Protein AF-K1UPZ5-F1 (afdb_monomer_lite)

pLDDT: mean 95.32, std 3.85, range [66.81, 98.69]

Secondary structure (DSSP, 8-state):
----TTTHHHHHHHHHHHHHHHHHHHSHHHHSS-HHHHHHHHHHH-HHHHHH-S----HHHHHHHHHHHIIIIIS--SSHHHHHHHH-GGGGGGS-HHHHTSGGGSS--------TTS-HHHHHHHHHHHHHHHHHH-SS--SS--S-----

InterPro domains:
  IPR006935 Helicase/UvrB, N-terminal [PF04851] (60-151)

Radius of gyration: 16.12 Å; chains: 1; bounding box: 36×36×39 Å

Structure (mmCIF, N/CA/C/O backbone):
data_AF-K1UPZ5-F1
#
_entry.id   AF-K1UPZ5-F1
#
loop_
_atom_site.group_PDB
_atom_site.id
_atom_site.type_symbol
_atom_site.label_atom_id
_atom_site.label_alt_id
_atom_site.label_comp_id
_atom_site.label_asym_id
_atom_site.label_entity_id
_atom_site.label_seq_id
_atom_site.pdbx_PDB_ins_code
_atom_site.Cartn_x
_atom_site.Cartn_y
_atom_site.Cartn_z
_atom_site.occupancy
_atom_site.B_iso_or_equiv
_atom_site.auth_seq_id
_atom_site.auth_comp_id
_atom_site.auth_asym_id
_atom_site.auth_atom_id
_atom_site.pdbx_PDB_model_num
ATOM 1 N N . MET A 1 1 ? 8.241 11.622 -22.076 1.00 66.81 1 MET A N 1
ATOM 2 C CA . MET A 1 1 ? 9.547 10.973 -21.817 1.00 66.81 1 MET A CA 1
ATOM 3 C C . MET A 1 1 ? 9.354 9.483 -22.048 1.00 66.81 1 MET A C 1
ATOM 5 O O . MET A 1 1 ? 8.335 8.978 -21.601 1.00 66.81 1 MET A O 1
ATOM 9 N N . ALA A 1 2 ? 10.236 8.800 -22.781 1.00 86.62 2 ALA A N 1
ATOM 10 C CA . ALA A 1 2 ? 10.097 7.353 -22.974 1.00 86.62 2 ALA A CA 1
ATOM 11 C C . ALA A 1 2 ? 10.336 6.611 -21.647 1.00 86.62 2 ALA A C 1
ATOM 13 O O . ALA A 1 2 ? 11.233 6.987 -20.884 1.00 86.62 2 ALA A O 1
ATOM 14 N N . ILE A 1 3 ? 9.530 5.585 -21.370 1.00 90.62 3 ILE A N 1
ATOM 15 C CA . ILE A 1 3 ? 9.693 4.734 -20.187 1.00 90.62 3 ILE A CA 1
ATOM 16 C C . ILE A 1 3 ? 10.847 3.758 -20.436 1.00 90.62 3 ILE A C 1
ATOM 18 O O . ILE A 1 3 ? 10.975 3.179 -21.514 1.00 90.62 3 ILE A O 1
ATOM 22 N N . ASN A 1 4 ? 11.715 3.610 -19.444 1.00 89.75 4 ASN A N 1
ATOM 23 C CA . ASN A 1 4 ? 12.879 2.736 -19.443 1.00 89.75 4 ASN A CA 1
ATOM 24 C C . ASN A 1 4 ? 13.158 2.236 -18.013 1.00 89.75 4 ASN A C 1
ATOM 26 O O . ASN A 1 4 ? 12.481 2.624 -17.061 1.00 89.75 4 ASN A O 1
ATOM 30 N N . SER A 1 5 ? 14.193 1.419 -17.838 1.00 85.94 5 SER A N 1
ATOM 31 C CA . SER A 1 5 ? 14.527 0.817 -16.541 1.00 85.94 5 SER A CA 1
ATOM 32 C C . SER A 1 5 ? 14.807 1.819 -15.409 1.00 85.94 5 SER A C 1
ATOM 34 O O . SER A 1 5 ? 14.637 1.476 -14.242 1.00 85.94 5 SER A O 1
ATOM 36 N N . SER A 1 6 ? 15.197 3.061 -15.715 1.00 88.31 6 SER A N 1
ATOM 37 C CA . SER A 1 6 ? 15.500 4.085 -14.700 1.00 88.31 6 SER A CA 1
ATOM 38 C C . SER A 1 6 ? 14.267 4.806 -14.149 1.00 88.31 6 SER A C 1
ATOM 40 O O . SER A 1 6 ? 14.313 5.321 -13.033 1.00 88.31 6 SER A O 1
ATOM 42 N N . ASN A 1 7 ? 13.167 4.854 -14.910 1.00 92.88 7 ASN A N 1
ATOM 43 C CA . ASN A 1 7 ? 11.944 5.569 -14.530 1.00 92.88 7 ASN A CA 1
ATOM 44 C C . ASN A 1 7 ? 10.692 4.679 -14.471 1.00 92.88 7 ASN A C 1
ATOM 46 O O . ASN A 1 7 ? 9.664 5.141 -13.983 1.00 92.88 7 ASN A O 1
ATOM 50 N N . ILE A 1 8 ? 10.774 3.408 -14.876 1.00 95.12 8 ILE A N 1
ATOM 51 C CA . ILE A 1 8 ? 9.652 2.460 -14.821 1.00 95.12 8 ILE A CA 1
ATOM 52 C C . ILE A 1 8 ? 9.060 2.319 -13.413 1.00 95.12 8 ILE A C 1
ATOM 54 O O . ILE A 1 8 ? 7.848 2.231 -13.273 1.00 95.12 8 ILE A O 1
ATOM 58 N N . SER A 1 9 ? 9.871 2.382 -12.351 1.00 93.94 9 SER A N 1
ATOM 59 C CA . SER A 1 9 ? 9.351 2.331 -10.976 1.00 93.94 9 SER A CA 1
ATOM 60 C C . SER A 1 9 ? 8.501 3.552 -10.607 1.00 93.94 9 SER A C 1
ATOM 62 O O . SER A 1 9 ? 7.623 3.449 -9.756 1.00 93.94 9 SER A O 1
ATOM 64 N N . LEU A 1 10 ? 8.759 4.713 -11.223 1.00 94.56 10 LEU A N 1
ATOM 65 C CA . LEU A 1 10 ? 7.922 5.902 -11.037 1.00 94.56 10 LEU A CA 1
ATOM 66 C C . LEU A 1 10 ? 6.600 5.752 -11.790 1.00 94.56 10 LEU A C 1
ATOM 68 O O . LEU A 1 10 ? 5.560 6.108 -11.246 1.00 94.56 10 LEU A O 1
ATOM 72 N N . GLU A 1 11 ? 6.637 5.178 -12.995 1.00 96.25 11 GLU A N 1
ATOM 73 C CA . GLU A 1 11 ? 5.418 4.852 -13.739 1.00 96.25 11 GLU A CA 1
ATOM 74 C C . GLU A 1 11 ? 4.563 3.833 -12.976 1.00 96.25 11 GLU A C 1
ATOM 76 O O . GLU A 1 11 ? 3.373 4.067 -12.792 1.00 96.25 11 GLU A O 1
ATOM 81 N N . LEU A 1 12 ? 5.172 2.770 -12.436 1.00 96.88 12 LEU A N 1
ATOM 82 C CA . LEU A 1 12 ? 4.501 1.812 -11.553 1.00 96.88 12 LEU A CA 1
ATOM 83 C C . LEU A 1 12 ? 3.791 2.527 -10.396 1.00 96.88 12 LEU A C 1
ATOM 85 O O . LEU A 1 12 ? 2.624 2.260 -10.133 1.00 96.88 12 LEU A O 1
ATOM 89 N N . ALA A 1 13 ? 4.473 3.451 -9.713 1.00 97.06 13 ALA A N 1
ATOM 90 C CA . ALA A 1 13 ? 3.900 4.174 -8.578 1.00 97.06 13 ALA A CA 1
ATOM 91 C C . ALA A 1 13 ? 2.716 5.077 -8.974 1.00 97.06 13 ALA A C 1
ATOM 93 O O . ALA A 1 13 ? 1.741 5.181 -8.221 1.00 97.06 13 ALA A O 1
ATOM 94 N N . HIS A 1 14 ? 2.784 5.720 -10.145 1.00 96.81 14 HIS A N 1
ATOM 95 C CA . HIS A 1 14 ? 1.670 6.500 -10.685 1.00 96.81 14 HIS A CA 1
ATOM 96 C C . HIS A 1 14 ? 0.481 5.598 -11.040 1.00 96.81 14 HIS A C 1
ATOM 98 O O . HIS A 1 14 ? -0.617 5.823 -10.538 1.00 96.81 14 HIS A O 1
ATOM 104 N N . ARG A 1 15 ? 0.707 4.527 -11.810 1.00 98.12 15 ARG A N 1
ATOM 105 C CA . ARG A 1 15 ? -0.346 3.583 -12.218 1.00 98.12 15 ARG A CA 1
ATOM 106 C C . ARG A 1 15 ? -1.000 2.888 -11.036 1.00 98.12 15 ARG A C 1
ATOM 108 O O . ARG A 1 15 ? -2.220 2.775 -10.994 1.00 98.12 15 ARG A O 1
ATOM 115 N N . LEU A 1 16 ? -0.207 2.506 -10.039 1.00 98.56 16 LEU A N 1
ATOM 116 C CA . LEU A 1 16 ? -0.716 1.953 -8.791 1.00 98.56 16 LEU A CA 1
ATOM 117 C C . LEU A 1 16 ? -1.673 2.931 -8.106 1.00 98.56 16 LEU A C 1
ATOM 119 O O . LEU A 1 16 ? -2.745 2.534 -7.671 1.00 98.56 16 LEU A O 1
ATOM 123 N N . THR A 1 17 ? -1.305 4.210 -8.031 1.00 98.31 17 THR A N 1
ATOM 124 C CA . THR A 1 17 ? -2.149 5.241 -7.413 1.00 98.31 17 THR A CA 1
ATOM 125 C C . THR A 1 17 ? -3.493 5.373 -8.131 1.00 98.31 17 THR A C 1
ATOM 127 O O . THR A 1 17 ? -4.529 5.447 -7.469 1.00 98.31 17 THR A O 1
ATOM 130 N N . ASP A 1 18 ? -3.495 5.342 -9.465 1.00 98.50 18 ASP A N 1
ATOM 131 C CA . ASP A 1 18 ? -4.725 5.392 -10.261 1.00 98.50 18 ASP A CA 1
ATOM 132 C C . ASP A 1 18 ? -5.616 4.165 -10.008 1.00 98.50 18 ASP A C 1
ATOM 134 O O . ASP A 1 18 ? -6.806 4.313 -9.717 1.00 98.50 18 ASP A O 1
ATOM 138 N N . VAL A 1 19 ? -5.033 2.960 -10.049 1.00 98.56 19 VAL A N 1
ATOM 139 C CA . VAL A 1 19 ? -5.731 1.688 -9.786 1.00 98.56 19 VAL A CA 1
ATOM 140 C C . VAL A 1 19 ? -6.340 1.674 -8.384 1.00 98.56 19 VAL A C 1
ATOM 142 O O . VAL A 1 19 ? -7.518 1.360 -8.213 1.00 98.56 19 VAL A O 1
ATOM 145 N N . VAL A 1 20 ? -5.565 2.073 -7.378 1.00 98.69 20 VAL A N 1
ATOM 146 C CA . VAL A 1 20 ? -5.997 2.101 -5.976 1.00 98.69 20 VAL A CA 1
ATOM 147 C C . VAL A 1 20 ? -7.121 3.108 -5.766 1.00 98.69 20 VAL A C 1
ATOM 149 O O . VAL A 1 20 ? -8.089 2.813 -5.070 1.00 98.69 20 VAL A O 1
ATOM 152 N N . ASN A 1 21 ? -7.038 4.287 -6.384 1.00 98.62 21 ASN A N 1
ATOM 153 C CA . ASN A 1 21 ? -8.098 5.286 -6.284 1.00 98.62 21 ASN A CA 1
ATOM 154 C C . ASN A 1 21 ? -9.392 4.828 -6.964 1.00 98.62 21 ASN A C 1
ATOM 156 O O . ASN A 1 21 ? -10.474 5.081 -6.430 1.00 98.62 21 ASN A O 1
ATOM 160 N N . ALA A 1 22 ? -9.296 4.126 -8.096 1.00 98.62 22 ALA A N 1
ATOM 161 C CA . ALA A 1 22 ? -10.453 3.516 -8.740 1.00 98.62 22 ALA A CA 1
ATOM 162 C C . ALA A 1 22 ? -11.097 2.445 -7.842 1.00 98.62 22 ALA A C 1
ATOM 164 O O . ALA A 1 22 ? -12.302 2.516 -7.601 1.00 98.62 22 ALA A O 1
ATOM 165 N N . ALA A 1 23 ? -10.297 1.531 -7.280 1.00 98.50 23 ALA A N 1
ATOM 166 C CA . ALA A 1 23 ? -10.768 0.468 -6.389 1.00 98.50 23 ALA A CA 1
ATOM 167 C C . ALA A 1 23 ? -11.342 1.001 -5.062 1.00 98.50 23 ALA A C 1
ATOM 169 O O . ALA A 1 23 ? -12.301 0.450 -4.524 1.00 98.50 23 ALA A O 1
ATOM 170 N N . TRP A 1 24 ? -10.782 2.091 -4.529 1.00 98.00 24 TRP A N 1
ATOM 171 C CA . TRP A 1 24 ? -11.337 2.784 -3.365 1.00 98.00 24 TRP A CA 1
ATOM 172 C C . TRP A 1 24 ? -12.695 3.409 -3.688 1.00 98.00 24 TRP A C 1
ATOM 174 O O . TRP A 1 24 ? -13.649 3.250 -2.933 1.00 98.00 24 TRP A O 1
ATOM 184 N N . LYS A 1 25 ? -12.795 4.114 -4.822 1.00 97.75 25 LYS A N 1
ATOM 185 C CA . LYS A 1 25 ? -14.021 4.810 -5.233 1.00 97.75 25 LYS A CA 1
ATOM 186 C C . LYS A 1 25 ? -15.162 3.845 -5.564 1.00 97.75 25 LYS A C 1
ATOM 188 O O . LYS A 1 25 ? -16.313 4.181 -5.309 1.00 97.75 25 LYS A O 1
ATOM 193 N N . SER A 1 26 ? -14.860 2.685 -6.147 1.00 97.94 26 SER A N 1
ATOM 194 C CA . SER A 1 26 ? -15.862 1.659 -6.460 1.00 97.94 26 SER A CA 1
ATOM 195 C C . SER A 1 26 ? -16.310 0.854 -5.238 1.00 97.94 26 SER A C 1
ATOM 197 O O . SER A 1 26 ? -17.351 0.211 -5.303 1.00 97.94 26 SER A O 1
ATOM 199 N N . GLY A 1 27 ? -15.541 0.878 -4.143 1.00 97.50 27 GLY A N 1
ATOM 200 C CA . GLY A 1 27 ? -15.747 0.019 -2.973 1.00 97.50 27 GLY A CA 1
ATOM 201 C C . GLY A 1 27 ? -15.084 -1.359 -3.088 1.00 97.50 27 GLY A C 1
ATOM 202 O O . GLY A 1 27 ? -14.933 -2.035 -2.074 1.00 97.50 27 GLY A O 1
ATOM 203 N N . GLU A 1 28 ? -14.593 -1.736 -4.273 1.00 97.88 28 GLU A N 1
ATOM 204 C CA . GLU A 1 28 ? -13.941 -3.027 -4.542 1.00 97.88 28 GLU A CA 1
ATOM 205 C C . GLU A 1 28 ? -12.777 -3.303 -3.580 1.00 97.88 28 GLU A C 1
ATOM 207 O O . GLU A 1 28 ? -12.585 -4.431 -3.127 1.00 97.88 28 GLU A O 1
ATOM 212 N N . MET A 1 29 ? -12.002 -2.270 -3.232 1.00 97.56 29 MET A N 1
ATOM 213 C CA . MET A 1 29 ? -10.897 -2.421 -2.286 1.00 97.56 29 MET A CA 1
ATOM 214 C C . MET A 1 29 ? -11.381 -2.917 -0.918 1.00 97.56 29 MET A C 1
ATOM 216 O O . MET A 1 29 ? -10.717 -3.753 -0.318 1.00 97.56 29 MET A O 1
ATOM 220 N N . LEU A 1 30 ? -12.523 -2.427 -0.426 1.00 97.88 30 LEU A N 1
ATOM 221 C CA . LEU A 1 30 ? -13.060 -2.814 0.883 1.00 97.88 30 LEU A CA 1
ATOM 222 C C . LEU A 1 30 ? -13.633 -4.237 0.881 1.00 97.88 30 LEU A C 1
ATOM 224 O O . LEU A 1 30 ? -13.629 -4.886 1.921 1.00 97.88 30 LEU A O 1
ATOM 228 N N . GLU A 1 31 ? -14.088 -4.726 -0.272 1.00 97.75 31 GLU A N 1
ATOM 229 C CA . GLU A 1 31 ? -14.595 -6.095 -0.442 1.00 97.75 31 GLU A CA 1
ATOM 230 C C . GLU A 1 31 ? -13.473 -7.141 -0.510 1.00 97.75 31 GLU A C 1
ATOM 232 O O . GLU A 1 31 ? -13.693 -8.309 -0.195 1.00 97.75 31 GLU A O 1
ATOM 237 N N . LYS A 1 32 ? -12.269 -6.730 -0.931 1.00 97.38 32 LYS A N 1
ATOM 238 C CA . LYS A 1 32 ? -11.114 -7.619 -1.146 1.00 97.38 32 LYS A CA 1
ATOM 239 C C . LYS A 1 32 ? -10.120 -7.670 0.013 1.00 97.38 32 LYS A C 1
ATOM 241 O O . LYS A 1 32 ? -9.127 -8.387 -0.075 1.00 97.38 32 LYS A O 1
ATOM 246 N N . VAL A 1 33 ? -10.357 -6.913 1.078 1.00 97.62 33 VAL A N 1
ATOM 247 C CA . VAL A 1 33 ? -9.524 -6.922 2.287 1.00 97.62 33 VAL A CA 1
ATOM 248 C C . VAL A 1 33 ? -10.235 -7.649 3.426 1.00 97.62 33 VAL A C 1
ATOM 250 O O . VAL A 1 33 ? -11.444 -7.871 3.402 1.00 97.62 33 VAL A O 1
ATOM 253 N N . THR A 1 34 ? -9.485 -8.016 4.456 1.00 97.06 34 THR A N 1
ATOM 254 C CA . THR A 1 34 ? -10.023 -8.582 5.693 1.00 97.06 34 THR A CA 1
ATOM 255 C C . THR A 1 34 ? -11.017 -7.623 6.370 1.00 97.06 34 THR A C 1
ATOM 257 O O . THR A 1 34 ? -10.902 -6.396 6.241 1.00 97.06 34 THR A O 1
ATOM 260 N N . PRO A 1 35 ? -11.952 -8.142 7.190 1.00 96.81 35 PRO A N 1
ATOM 261 C CA . PRO A 1 35 ? -12.863 -7.302 7.971 1.00 96.81 35 PRO A CA 1
ATOM 262 C C . PRO A 1 35 ? -12.142 -6.294 8.883 1.00 96.81 35 PRO A C 1
ATOM 264 O O . PRO A 1 35 ? -12.614 -5.166 9.070 1.00 96.81 35 PRO A O 1
ATOM 267 N N . THR A 1 36 ? -10.977 -6.673 9.423 1.00 97.62 36 THR A N 1
ATOM 268 C CA . THR A 1 36 ? -10.135 -5.802 10.254 1.00 97.62 36 THR A CA 1
ATOM 269 C C . THR A 1 36 ? -9.563 -4.649 9.433 1.00 97.62 36 THR A C 1
ATOM 271 O O . THR A 1 36 ? -9.693 -3.489 9.837 1.00 97.62 36 THR A O 1
ATOM 274 N N . THR A 1 37 ? -8.996 -4.924 8.254 1.00 98.31 37 THR A N 1
ATOM 275 C CA . THR A 1 37 ? -8.521 -3.870 7.348 1.00 98.31 37 THR A CA 1
ATOM 276 C C . THR A 1 37 ? -9.660 -2.968 6.877 1.00 98.31 37 THR A C 1
ATOM 278 O O . THR A 1 37 ? -9.514 -1.748 6.941 1.00 98.31 37 THR A O 1
ATOM 281 N N . ALA A 1 38 ? -10.808 -3.518 6.468 1.00 98.31 38 ALA A N 1
ATOM 282 C CA . ALA A 1 38 ? -11.958 -2.720 6.034 1.00 98.31 38 ALA A CA 1
ATOM 283 C C . ALA A 1 38 ? -12.432 -1.755 7.136 1.00 98.31 38 ALA A C 1
ATOM 285 O O . ALA A 1 38 ? -12.667 -0.571 6.882 1.00 98.31 38 ALA A O 1
ATOM 286 N N . SER A 1 39 ? -12.503 -2.234 8.381 1.00 97.56 39 SER A N 1
ATOM 287 C CA . SER A 1 39 ? -12.872 -1.416 9.542 1.00 97.56 39 SER A CA 1
ATOM 288 C C . SER A 1 39 ? -11.858 -0.299 9.808 1.00 97.56 39 SER A C 1
ATOM 290 O O . SER A 1 39 ? -12.250 0.846 10.038 1.00 97.56 39 SER A O 1
ATOM 292 N N . LEU A 1 40 ? -10.556 -0.596 9.725 1.00 98.00 40 LEU A N 1
ATOM 293 C CA . LEU A 1 40 ? -9.494 0.401 9.890 1.00 98.00 40 LEU A CA 1
ATOM 294 C C . LEU A 1 40 ? -9.514 1.462 8.791 1.00 98.00 40 LEU A C 1
ATOM 296 O O . LEU A 1 40 ? -9.409 2.649 9.090 1.00 98.00 40 LEU A O 1
ATOM 300 N N . LEU A 1 41 ? -9.674 1.056 7.532 1.00 98.38 41 LEU A N 1
ATOM 301 C CA . LEU A 1 41 ? -9.739 1.980 6.403 1.00 98.38 41 LEU A CA 1
ATOM 302 C C . LEU A 1 41 ? -10.966 2.891 6.489 1.00 98.38 41 LEU A C 1
ATOM 304 O O . LEU A 1 41 ? -10.841 4.095 6.268 1.00 98.38 41 LEU A O 1
ATOM 308 N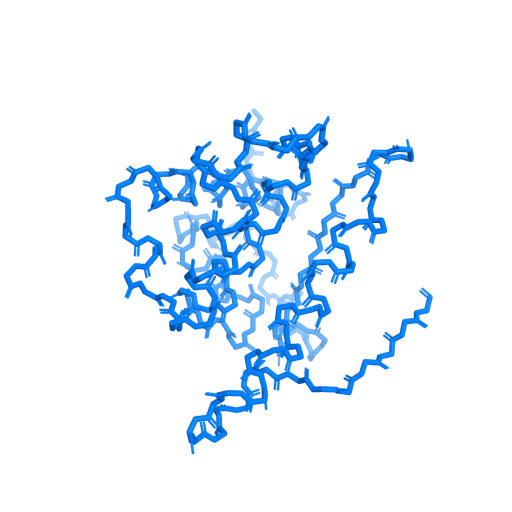 N . ASN A 1 42 ? -12.123 2.351 6.878 1.00 97.31 42 ASN A N 1
ATOM 309 C CA . ASN A 1 42 ? -13.315 3.156 7.138 1.00 97.31 42 ASN A CA 1
ATOM 310 C C . ASN A 1 42 ? -13.096 4.128 8.300 1.00 97.31 42 ASN A C 1
ATOM 312 O O . ASN A 1 42 ? -13.424 5.306 8.177 1.00 97.31 42 ASN A O 1
ATOM 316 N N . TYR A 1 43 ? -12.476 3.680 9.394 1.00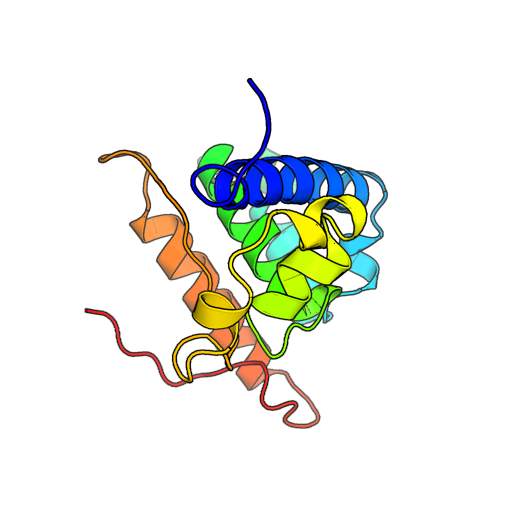 97.12 43 TYR A N 1
ATOM 317 C CA . TYR A 1 43 ? -12.141 4.561 10.509 1.00 97.12 43 TYR A CA 1
ATOM 318 C C . TYR A 1 43 ? -11.155 5.664 10.103 1.00 97.12 43 TYR A C 1
ATOM 320 O O . TYR A 1 43 ? -11.306 6.813 10.511 1.00 97.12 43 TYR A O 1
ATOM 328 N N . TRP A 1 44 ? -10.128 5.363 9.308 1.00 97.69 44 TRP A N 1
ATOM 329 C CA . TRP A 1 44 ? -9.115 6.344 8.914 1.00 97.69 44 TRP A CA 1
ATOM 330 C C . TRP A 1 44 ? -9.568 7.290 7.810 1.00 97.69 44 TRP A C 1
ATOM 332 O O . TRP A 1 44 ? -9.203 8.463 7.877 1.00 97.69 44 TRP A O 1
ATOM 342 N N . PHE A 1 45 ? -10.339 6.820 6.829 1.00 97.75 45 PHE A N 1
ATOM 343 C CA . PHE A 1 45 ? -10.600 7.556 5.587 1.00 97.75 45 PHE A CA 1
ATOM 344 C C . PHE A 1 45 ? -12.080 7.668 5.207 1.00 97.75 45 PHE A C 1
ATOM 346 O O . PHE A 1 45 ? -12.390 8.386 4.258 1.00 97.75 45 PHE A O 1
ATOM 353 N N . GLY A 1 46 ? -12.988 6.993 5.912 1.00 95.69 46 GLY A N 1
ATOM 354 C CA . GLY A 1 46 ? -14.426 7.109 5.679 1.00 95.69 46 GLY A CA 1
ATOM 355 C C . GLY A 1 46 ? -14.951 8.491 6.071 1.00 95.69 46 GLY A C 1
ATOM 356 O O . GLY A 1 46 ? -14.571 9.038 7.108 1.00 95.69 46 GLY A O 1
ATOM 357 N N . GLU A 1 47 ? -15.841 9.055 5.251 1.00 93.50 47 GLU A N 1
ATOM 358 C CA . GLU A 1 47 ? -16.339 10.428 5.424 1.00 93.50 47 GLU A CA 1
ATOM 359 C C . GLU A 1 47 ? -16.984 10.659 6.795 1.00 93.50 47 GLU A C 1
ATOM 361 O O . GLU A 1 47 ? -16.718 11.683 7.416 1.00 93.50 47 GLU A O 1
ATOM 366 N N . GLY A 1 48 ? -17.751 9.690 7.311 1.00 93.62 48 GLY A N 1
ATOM 367 C CA . GLY A 1 48 ? -18.387 9.790 8.632 1.00 93.62 48 GLY A CA 1
ATOM 368 C C . GLY A 1 48 ? -17.383 10.080 9.752 1.00 93.62 48 GLY A C 1
ATOM 369 O O . GLY A 1 48 ? -17.506 11.079 10.453 1.00 93.62 48 GLY A O 1
ATOM 370 N N . PHE A 1 49 ? -16.321 9.276 9.857 1.00 94.94 49 PHE A N 1
ATOM 371 C CA . PHE A 1 49 ? -15.277 9.488 10.864 1.00 94.94 49 PHE A CA 1
ATOM 372 C C . PHE A 1 49 ? -14.420 10.720 10.571 1.00 94.94 49 PHE A C 1
ATOM 374 O O . PHE A 1 49 ? -14.009 11.429 11.490 1.00 94.94 49 PHE A O 1
ATOM 381 N N . CYS A 1 50 ? -14.127 10.992 9.298 1.00 95.81 50 CYS A N 1
ATOM 382 C CA . CYS A 1 50 ? -13.340 12.160 8.920 1.00 95.81 50 CYS A CA 1
ATOM 383 C C . CYS A 1 50 ? -14.037 13.477 9.283 1.00 95.81 50 CYS A C 1
ATOM 385 O O . CYS A 1 50 ? -13.358 14.398 9.736 1.00 95.81 50 CYS A O 1
ATOM 387 N N . ASN A 1 51 ? -15.360 13.550 9.136 1.00 95.50 51 ASN A N 1
ATOM 388 C CA . ASN A 1 51 ? -16.150 14.744 9.434 1.00 95.50 51 ASN A CA 1
ATOM 389 C C . ASN A 1 51 ? -16.274 15.019 10.942 1.00 95.50 51 ASN A C 1
ATOM 391 O O . ASN A 1 51 ? -16.423 16.170 11.344 1.00 95.50 51 ASN A O 1
ATOM 395 N N . GLU A 1 52 ? -16.179 13.985 11.780 1.00 95.31 52 GLU A N 1
ATOM 396 C CA . GLU A 1 52 ? -16.262 14.113 13.241 1.00 95.31 52 GLU A CA 1
ATOM 397 C C . GLU A 1 52 ? -14.914 14.450 13.903 1.00 95.31 52 GLU A C 1
ATOM 399 O O . GLU A 1 52 ? -14.871 14.980 15.016 1.00 95.31 52 GLU A O 1
ATOM 404 N N . ARG A 1 53 ? -13.786 14.152 13.245 1.00 94.38 53 ARG A N 1
ATOM 405 C CA . ARG A 1 53 ? -12.448 14.356 13.818 1.00 94.38 53 ARG A CA 1
ATOM 406 C C . ARG A 1 53 ? -11.885 15.739 13.515 1.00 94.38 53 ARG A C 1
ATOM 408 O O . ARG A 1 53 ? -11.862 16.196 12.380 1.00 94.38 53 ARG A O 1
ATOM 415 N N . ALA A 1 54 ? -11.247 16.338 14.521 1.00 94.94 54 ALA A N 1
ATOM 416 C CA . ALA A 1 54 ? -10.503 17.591 14.362 1.00 94.94 54 ALA A CA 1
ATOM 417 C C . ALA A 1 54 ? -9.234 17.457 13.495 1.00 94.94 54 ALA A C 1
ATOM 419 O O . ALA A 1 54 ? -8.704 18.456 13.008 1.00 94.94 54 ALA A O 1
ATOM 420 N N . ARG A 1 55 ? -8.690 16.240 13.353 1.00 92.38 55 ARG A N 1
ATOM 421 C CA . ARG A 1 55 ? -7.481 15.955 12.570 1.00 92.38 55 ARG A CA 1
ATOM 422 C C . ARG A 1 55 ? -7.639 14.636 11.827 1.00 92.38 55 ARG A C 1
ATOM 424 O O . ARG A 1 55 ? -8.041 13.640 12.420 1.00 92.38 55 ARG A O 1
ATOM 431 N N . ASN A 1 56 ? -7.257 14.644 10.555 1.00 95.75 56 ASN A N 1
ATOM 432 C CA . ASN A 1 56 ? -7.259 13.484 9.670 1.00 95.75 56 ASN A CA 1
ATOM 433 C C . ASN A 1 56 ? -5.886 13.332 9.002 1.00 95.75 56 ASN A C 1
ATOM 435 O O . ASN A 1 56 ? -5.064 14.251 9.040 1.00 95.75 56 ASN A O 1
ATOM 439 N N . PHE A 1 57 ? -5.642 12.175 8.383 1.00 96.25 57 PHE A N 1
ATOM 440 C CA . PHE A 1 57 ? -4.464 11.977 7.542 1.00 96.25 57 PHE A CA 1
ATOM 441 C C . PHE A 1 57 ? -4.476 12.953 6.363 1.00 96.25 57 PHE A C 1
ATOM 443 O O . PHE A 1 57 ? -5.511 13.177 5.736 1.00 96.25 57 PHE A O 1
ATOM 450 N N . HIS A 1 58 ? -3.309 13.496 6.026 1.00 95.38 58 HIS A N 1
ATOM 451 C CA . HIS A 1 58 ? -3.154 14.264 4.793 1.00 95.38 58 HIS A CA 1
ATOM 452 C C . HIS A 1 58 ? -3.258 13.347 3.570 1.00 95.38 58 HIS A C 1
ATOM 454 O O . HIS A 1 58 ? -2.956 12.156 3.650 1.00 95.38 58 HIS A O 1
ATOM 460 N N . GLU A 1 59 ? -3.601 13.912 2.414 1.00 94.38 59 GLU A N 1
ATOM 461 C CA . GLU A 1 59 ? -3.811 13.166 1.168 1.00 94.38 59 GLU A CA 1
ATOM 462 C C . GLU A 1 59 ? -2.639 12.236 0.817 1.00 94.38 59 GLU A C 1
ATOM 464 O O . GLU A 1 59 ? -2.839 11.042 0.605 1.00 94.38 59 GLU A O 1
ATOM 469 N N . GLY A 1 60 ? -1.399 12.736 0.869 1.00 95.00 60 GLY A N 1
ATOM 470 C CA . GLY A 1 60 ? -0.215 11.917 0.593 1.00 95.00 60 GLY A CA 1
ATOM 471 C C . GLY A 1 60 ? 0.030 10.800 1.618 1.00 95.00 60 GLY A C 1
ATOM 472 O O . GLY A 1 60 ? 0.590 9.763 1.273 1.00 95.00 60 GLY A O 1
ATOM 473 N N . GLN A 1 61 ? -0.404 10.978 2.871 1.00 97.44 61 GLN A N 1
ATOM 474 C CA . GLN A 1 61 ? -0.331 9.928 3.893 1.00 97.44 61 GLN A CA 1
ATOM 475 C C . GLN A 1 61 ? -1.382 8.851 3.624 1.00 97.44 61 GLN A C 1
ATOM 477 O O . GLN A 1 61 ? -1.053 7.667 3.616 1.00 97.44 61 GLN A O 1
ATOM 482 N N . ARG A 1 62 ? -2.624 9.270 3.346 1.00 97.50 62 ARG A N 1
ATOM 483 C CA . ARG A 1 62 ? -3.721 8.384 2.947 1.00 97.50 62 ARG A CA 1
ATOM 484 C C . ARG A 1 62 ? -3.329 7.554 1.726 1.00 97.50 62 ARG A C 1
ATOM 486 O O . ARG A 1 62 ? -3.454 6.336 1.769 1.00 97.50 62 ARG A O 1
ATOM 493 N N . GLN A 1 63 ? -2.804 8.188 0.678 1.00 97.94 63 GLN A N 1
ATOM 494 C CA . GLN A 1 63 ? -2.426 7.486 -0.548 1.00 97.94 63 GLN A CA 1
ATOM 495 C C . GLN A 1 63 ? -1.313 6.462 -0.309 1.00 97.94 63 GLN A C 1
ATOM 497 O O . GLN A 1 63 ? -1.393 5.343 -0.807 1.00 97.94 63 GLN A O 1
ATOM 502 N N . ALA A 1 64 ? -0.296 6.811 0.485 1.00 97.94 64 ALA A N 1
ATOM 503 C CA . ALA A 1 64 ? 0.776 5.880 0.828 1.00 97.94 64 ALA A CA 1
ATOM 504 C C . ALA A 1 64 ? 0.250 4.636 1.562 1.00 97.94 64 ALA A C 1
ATOM 506 O O . ALA A 1 64 ? 0.656 3.520 1.243 1.00 97.94 64 ALA A O 1
ATOM 507 N N . ILE A 1 65 ? -0.668 4.828 2.515 1.00 98.62 65 ILE A N 1
ATOM 508 C CA . ILE A 1 65 ? -1.296 3.735 3.269 1.00 98.62 65 ILE A CA 1
ATOM 509 C C . ILE A 1 65 ? -2.133 2.855 2.333 1.00 98.62 65 ILE A C 1
ATOM 511 O O . ILE A 1 65 ? -1.944 1.641 2.321 1.00 98.62 65 ILE A O 1
ATOM 515 N N . LEU A 1 66 ? -3.007 3.454 1.517 1.00 98.62 66 LEU A N 1
ATOM 516 C CA . LEU A 1 66 ? -3.869 2.712 0.593 1.00 98.62 66 LEU A CA 1
ATOM 517 C C . LEU A 1 66 ? -3.061 1.909 -0.431 1.00 98.62 66 LEU A C 1
ATOM 519 O O . LEU A 1 66 ? -3.346 0.733 -0.627 1.00 98.62 66 LEU A O 1
ATOM 523 N N . ASN A 1 67 ? -2.023 2.503 -1.029 1.00 98.62 67 ASN A N 1
ATOM 524 C CA . ASN A 1 67 ? -1.178 1.813 -2.006 1.00 98.62 67 ASN A CA 1
ATOM 525 C C . ASN A 1 67 ? -0.489 0.586 -1.396 1.00 98.62 67 ASN A C 1
ATOM 527 O O . ASN A 1 67 ? -0.479 -0.476 -2.010 1.00 98.62 67 ASN A O 1
ATOM 531 N N . ILE A 1 68 ? 0.063 0.710 -0.184 1.00 98.56 68 ILE A N 1
ATOM 532 C CA . ILE A 1 68 ? 0.735 -0.413 0.487 1.00 98.56 68 ILE A CA 1
ATOM 533 C C . ILE A 1 68 ? -0.257 -1.524 0.827 1.00 98.56 68 ILE A C 1
ATOM 535 O O . ILE A 1 68 ? 0.032 -2.691 0.571 1.00 98.56 68 ILE A O 1
ATOM 539 N N . ILE A 1 69 ? -1.417 -1.173 1.386 1.00 98.62 69 ILE A N 1
ATOM 540 C CA . ILE A 1 69 ? -2.448 -2.157 1.739 1.00 98.62 69 ILE A CA 1
ATOM 541 C C . ILE A 1 69 ? -2.959 -2.863 0.482 1.00 98.62 69 ILE A C 1
ATOM 543 O O . ILE A 1 69 ? -3.118 -4.079 0.489 1.00 98.62 69 ILE A O 1
ATOM 547 N N . TYR A 1 70 ? -3.158 -2.133 -0.616 1.00 98.69 70 TYR A N 1
ATOM 548 C CA . TYR A 1 70 ? -3.605 -2.720 -1.874 1.00 98.69 70 TYR A CA 1
ATOM 549 C C . TYR A 1 70 ? -2.615 -3.759 -2.412 1.00 98.69 70 TYR A C 1
ATOM 551 O O . TYR A 1 70 ? -3.013 -4.889 -2.679 1.00 98.69 70 TYR A O 1
ATOM 559 N N . LEU A 1 71 ? -1.323 -3.425 -2.505 1.00 98.44 71 LEU A N 1
ATOM 560 C CA . LEU A 1 71 ? -0.298 -4.381 -2.950 1.00 98.44 71 LEU A CA 1
ATOM 561 C C . LEU A 1 71 ? -0.238 -5.613 -2.026 1.00 98.44 71 LEU A C 1
ATOM 563 O O . LEU A 1 71 ? -0.202 -6.756 -2.476 1.00 98.44 71 LEU A O 1
ATOM 567 N N . HIS A 1 72 ? -0.269 -5.387 -0.713 1.00 97.88 72 HIS A N 1
ATOM 568 C CA . HIS A 1 72 ? -0.064 -6.449 0.268 1.00 97.88 72 HIS A CA 1
ATOM 569 C C . HIS A 1 72 ? -1.266 -7.384 0.436 1.00 97.88 72 HIS A C 1
ATOM 571 O O . HIS A 1 72 ? -1.084 -8.587 0.614 1.00 97.88 72 HIS A O 1
ATOM 577 N N . GLU A 1 73 ? -2.479 -6.840 0.422 1.00 96.62 73 GLU A N 1
ATOM 578 C CA . GLU A 1 73 ? -3.690 -7.561 0.816 1.00 96.62 73 GLU A CA 1
ATOM 579 C C . GLU A 1 73 ? -4.620 -7.816 -0.371 1.00 96.62 73 GLU A C 1
ATOM 581 O O . GLU A 1 73 ? -5.081 -8.940 -0.537 1.00 96.62 73 GLU A O 1
ATOM 586 N N . VAL A 1 74 ? -4.832 -6.819 -1.240 1.00 97.56 74 VAL A N 1
ATOM 587 C CA . VAL A 1 74 ? -5.716 -6.966 -2.411 1.00 97.56 74 VAL A CA 1
ATOM 588 C C . VAL A 1 74 ? -5.031 -7.749 -3.529 1.00 97.56 74 VAL A C 1
ATOM 590 O O . VAL A 1 74 ? -5.615 -8.680 -4.076 1.00 97.56 74 VAL A O 1
ATOM 593 N N . MET A 1 75 ? -3.794 -7.384 -3.874 1.00 97.56 75 MET A N 1
ATOM 594 C CA . MET A 1 75 ? -2.995 -8.136 -4.848 1.00 97.56 75 MET A CA 1
ATOM 595 C C . MET A 1 75 ? -2.331 -9.360 -4.221 1.00 97.56 75 MET A C 1
ATOM 597 O O . MET A 1 75 ? -2.082 -10.347 -4.911 1.00 97.56 75 MET A O 1
ATOM 601 N N . GLY A 1 76 ? -2.056 -9.311 -2.917 1.00 96.12 76 GLY A N 1
ATOM 602 C CA . GLY A 1 76 ? -1.476 -10.436 -2.199 1.00 96.12 76 GLY A CA 1
ATOM 603 C C . GLY A 1 76 ? -0.050 -10.768 -2.639 1.00 96.12 76 GLY A C 1
ATOM 604 O O . GLY A 1 76 ? 0.301 -11.951 -2.640 1.00 96.12 76 GLY A O 1
ATOM 605 N N . GLU A 1 77 ? 0.747 -9.757 -2.999 1.00 95.75 77 GLU A N 1
ATOM 606 C CA . GLU A 1 77 ? 2.097 -9.920 -3.550 1.00 95.75 77 GLU A CA 1
ATOM 607 C C . GLU A 1 77 ? 3.006 -10.781 -2.670 1.00 95.75 77 GLU A C 1
ATOM 609 O O . GLU A 1 77 ? 3.029 -10.654 -1.445 1.00 95.75 77 GLU A O 1
ATOM 614 N N . ASN A 1 78 ? 3.803 -11.626 -3.319 1.00 95.81 78 ASN A N 1
ATOM 615 C CA . ASN A 1 78 ? 4.833 -12.462 -2.709 1.00 95.81 78 ASN A CA 1
ATOM 616 C C . ASN A 1 78 ? 6.239 -11.934 -3.022 1.00 95.81 78 ASN A C 1
ATOM 618 O O . ASN A 1 78 ? 7.185 -12.192 -2.277 1.00 95.81 78 ASN A O 1
ATOM 622 N N . CYS A 1 79 ? 6.399 -11.184 -4.111 1.00 96.88 79 CYS A N 1
ATOM 623 C CA . CYS A 1 79 ? 7.660 -10.559 -4.485 1.00 96.88 79 CYS A CA 1
ATOM 624 C C . CYS A 1 79 ? 7.447 -9.226 -5.208 1.00 96.88 79 CYS A C 1
ATOM 626 O O . CYS A 1 79 ? 6.354 -8.912 -5.663 1.00 96.88 79 CYS A O 1
ATOM 628 N N . VAL A 1 80 ? 8.515 -8.439 -5.364 1.00 97.12 80 VAL A N 1
ATOM 629 C CA . VAL A 1 80 ? 8.425 -7.125 -6.032 1.00 97.12 80 VAL A CA 1
ATOM 630 C C . VAL A 1 80 ? 8.000 -7.241 -7.498 1.00 97.12 80 VAL A C 1
ATOM 632 O O . VAL A 1 80 ? 7.418 -6.303 -8.031 1.00 97.12 80 VAL A O 1
ATOM 635 N N . MET A 1 81 ? 8.294 -8.360 -8.167 1.00 96.88 81 MET A N 1
ATOM 636 C CA . MET A 1 81 ? 7.913 -8.556 -9.570 1.00 96.88 81 MET A CA 1
ATOM 637 C C . MET A 1 81 ? 6.394 -8.638 -9.760 1.00 96.88 81 MET A C 1
ATOM 639 O O . MET A 1 81 ? 5.908 -8.179 -10.794 1.00 96.88 81 MET A O 1
ATOM 643 N N . ASP A 1 82 ? 5.660 -9.129 -8.759 1.00 97.44 82 ASP A N 1
ATOM 644 C CA . ASP A 1 82 ? 4.199 -9.250 -8.806 1.00 97.44 82 ASP A CA 1
ATOM 645 C C . ASP A 1 82 ? 3.540 -7.876 -9.025 1.00 97.44 82 ASP A C 1
ATO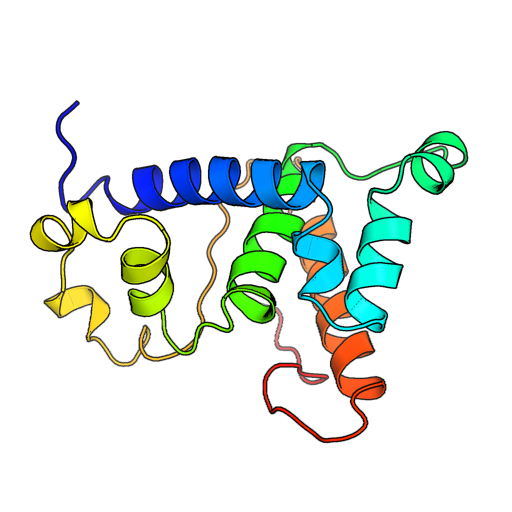M 647 O O . ASP A 1 82 ? 2.624 -7.756 -9.838 1.00 97.44 82 ASP A O 1
ATOM 651 N N . ALA A 1 83 ? 4.087 -6.815 -8.415 1.00 97.31 83 ALA A N 1
ATOM 652 C CA . ALA A 1 83 ? 3.627 -5.438 -8.610 1.00 97.31 83 ALA A CA 1
ATOM 653 C C . ALA A 1 83 ? 3.742 -4.979 -10.062 1.00 97.31 83 ALA A C 1
ATOM 655 O O . ALA A 1 83 ? 2.818 -4.389 -10.620 1.00 97.31 83 ALA A O 1
ATOM 656 N N . TYR A 1 84 ? 4.885 -5.254 -10.694 1.00 97.31 84 TYR A N 1
ATOM 657 C CA . TYR A 1 84 ? 5.112 -4.862 -12.083 1.00 97.31 84 TYR A CA 1
ATOM 658 C C . TYR A 1 84 ? 4.186 -5.637 -13.019 1.00 97.31 84 TYR A C 1
ATOM 660 O O . TYR A 1 84 ? 3.569 -5.040 -13.895 1.00 97.31 84 TYR A O 1
ATOM 668 N N . GLN A 1 85 ? 4.045 -6.945 -12.802 1.00 96.88 85 GLN A N 1
ATOM 669 C CA . GLN A 1 85 ? 3.181 -7.796 -13.617 1.00 96.88 85 GLN A CA 1
ATOM 670 C C . GLN A 1 85 ? 1.695 -7.462 -13.449 1.00 96.88 85 GLN A C 1
ATOM 672 O O . GLN A 1 85 ? 0.947 -7.546 -14.417 1.00 96.88 85 GLN A O 1
ATOM 677 N N . GLY A 1 86 ? 1.261 -7.086 -12.244 1.00 96.88 86 GLY A N 1
ATOM 678 C CA . GLY A 1 86 ? -0.140 -6.779 -11.966 1.00 96.88 86 GLY A CA 1
ATOM 679 C C . GLY A 1 86 ? -0.566 -5.367 -12.367 1.00 96.88 86 GLY A C 1
ATOM 680 O O . GLY A 1 86 ? -1.704 -5.182 -12.789 1.00 96.88 86 GLY A O 1
ATOM 681 N N . ILE A 1 87 ? 0.323 -4.375 -12.250 1.00 97.88 87 ILE A N 1
ATOM 682 C CA . ILE A 1 87 ? -0.028 -2.958 -12.452 1.00 97.88 87 ILE A CA 1
ATOM 683 C C . ILE A 1 87 ? 0.407 -2.423 -13.821 1.00 97.88 87 ILE A 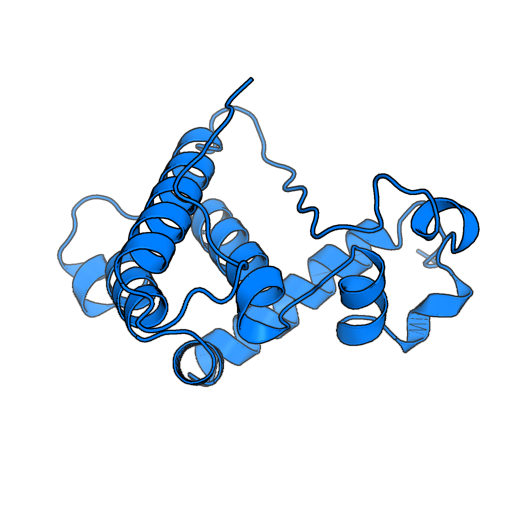C 1
ATOM 685 O O . ILE A 1 87 ? -0.287 -1.577 -14.381 1.00 97.88 87 ILE A O 1
ATOM 689 N N . ILE A 1 88 ? 1.542 -2.886 -14.353 1.00 97.25 88 ILE A N 1
ATOM 690 C CA . ILE A 1 88 ? 2.099 -2.441 -15.645 1.00 97.25 88 ILE A CA 1
ATOM 691 C C . ILE A 1 88 ? 2.634 -3.617 -16.490 1.00 97.25 88 ILE A C 1
ATOM 693 O O . ILE A 1 88 ? 3.798 -3.597 -16.916 1.00 97.25 88 ILE A O 1
ATOM 697 N N . PRO A 1 89 ? 1.825 -4.665 -16.746 1.00 96.81 89 PRO A N 1
ATOM 698 C CA . PRO A 1 89 ? 2.261 -5.840 -17.508 1.00 96.81 89 PRO A CA 1
ATOM 699 C C . PRO A 1 89 ? 2.828 -5.487 -18.889 1.00 96.81 89 PRO A C 1
ATOM 701 O O . PRO A 1 89 ? 3.770 -6.124 -19.363 1.00 96.81 89 PRO A O 1
ATOM 704 N N . GLU A 1 90 ? 2.290 -4.452 -19.529 1.00 95.88 90 GLU A N 1
ATOM 705 C CA . GLU A 1 90 ? 2.682 -3.980 -20.855 1.00 95.88 90 GLU A CA 1
ATOM 706 C C . GLU A 1 90 ? 4.064 -3.313 -20.902 1.00 95.88 90 GLU A C 1
ATOM 708 O O . GLU A 1 90 ? 4.600 -3.114 -21.989 1.00 95.88 90 GLU A O 1
ATOM 713 N N . LEU A 1 91 ? 4.645 -2.978 -19.744 1.00 95.38 91 LEU A N 1
ATOM 714 C CA . LEU A 1 91 ? 5.959 -2.336 -19.622 1.00 95.38 91 LEU A CA 1
ATOM 715 C C . LEU A 1 91 ? 7.045 -3.291 -19.112 1.00 95.38 91 LEU A C 1
ATOM 717 O O . LEU A 1 91 ? 8.176 -2.868 -18.854 1.00 95.38 91 LEU A O 1
ATOM 721 N N . MET A 1 92 ? 6.726 -4.577 -18.954 1.00 93.94 92 MET A N 1
ATOM 722 C CA . MET A 1 92 ? 7.654 -5.581 -18.426 1.00 93.94 92 MET A CA 1
ATOM 723 C C . MET A 1 92 ? 8.919 -5.747 -19.278 1.00 93.94 92 MET A C 1
ATOM 725 O O . MET A 1 92 ? 9.979 -6.051 -18.736 1.00 93.94 92 MET A O 1
ATOM 729 N N . ASP A 1 93 ? 8.848 -5.484 -20.586 1.00 93.25 93 ASP A N 1
ATOM 730 C CA . ASP A 1 93 ? 10.001 -5.468 -21.498 1.00 93.25 93 ASP A CA 1
ATOM 731 C C . ASP A 1 93 ? 11.007 -4.346 -21.176 1.00 93.25 93 ASP A C 1
ATOM 733 O O . ASP A 1 93 ? 12.170 -4.412 -21.576 1.00 93.25 93 ASP A O 1
ATOM 737 N N . ARG A 1 94 ? 10.577 -3.313 -20.438 1.00 93.00 94 ARG A N 1
ATOM 738 C CA . ARG A 1 94 ? 11.411 -2.184 -19.993 1.00 93.00 94 ARG A CA 1
ATOM 739 C C . ARG A 1 94 ? 11.984 -2.370 -18.590 1.00 93.00 94 ARG A C 1
ATOM 741 O O . ARG A 1 94 ? 12.827 -1.566 -18.181 1.00 93.00 94 ARG A O 1
ATOM 748 N N . ALA A 1 95 ? 11.536 -3.381 -17.849 1.00 92.25 95 ALA A N 1
ATOM 749 C CA . ALA A 1 95 ? 11.999 -3.656 -16.496 1.00 92.25 95 ALA A CA 1
ATOM 750 C C . ALA A 1 95 ? 13.388 -4.318 -16.492 1.00 92.25 95 ALA A C 1
ATOM 752 O O . ALA A 1 95 ? 13.709 -5.147 -17.343 1.00 92.25 95 ALA A O 1
ATOM 753 N N . ASP A 1 96 ? 14.211 -4.010 -15.486 1.00 93.69 96 ASP A N 1
ATOM 754 C CA . ASP A 1 96 ? 15.450 -4.757 -15.236 1.00 93.69 96 ASP A CA 1
ATOM 755 C C . ASP A 1 96 ? 15.120 -6.075 -14.510 1.00 93.69 96 ASP A C 1
ATOM 757 O O . ASP A 1 96 ? 15.133 -6.169 -13.278 1.00 93.69 96 ASP A O 1
ATOM 761 N N . LEU A 1 97 ? 14.781 -7.106 -15.291 1.00 92.62 97 LEU A N 1
ATOM 762 C CA . LEU A 1 97 ? 14.400 -8.421 -14.764 1.00 92.62 97 LEU A CA 1
ATOM 763 C C . LEU A 1 97 ? 15.537 -9.074 -13.963 1.00 92.62 97 LEU A C 1
ATOM 765 O O . LEU A 1 97 ? 15.279 -9.732 -12.956 1.00 92.62 97 LEU A O 1
ATOM 769 N N . ALA A 1 98 ? 16.796 -8.852 -14.354 1.00 93.81 98 ALA A N 1
ATOM 770 C CA . ALA A 1 98 ? 17.955 -9.372 -13.631 1.00 93.81 98 ALA A CA 1
ATOM 771 C C . ALA A 1 98 ? 18.104 -8.705 -12.255 1.00 93.81 98 ALA A C 1
ATOM 773 O O . ALA A 1 98 ? 18.469 -9.357 -11.273 1.00 93.81 98 ALA A O 1
ATOM 774 N N . GLN A 1 99 ? 17.791 -7.411 -12.150 1.00 93.31 99 GLN A N 1
ATOM 775 C CA . GLN A 1 99 ? 17.702 -6.732 -10.865 1.00 93.31 99 GLN A CA 1
ATOM 776 C C . GLN A 1 99 ? 16.569 -7.297 -10.009 1.00 93.31 99 GLN A C 1
ATOM 778 O O . GLN A 1 99 ? 16.819 -7.577 -8.836 1.00 93.31 99 GLN A O 1
ATOM 783 N N . LEU A 1 100 ? 15.364 -7.460 -10.559 1.00 93.25 100 LEU A N 1
ATOM 784 C CA . LEU A 1 100 ? 14.193 -7.943 -9.815 1.00 93.25 100 LEU A CA 1
ATOM 785 C C . LEU A 1 100 ? 14.324 -9.412 -9.378 1.00 93.25 100 LEU A C 1
ATOM 787 O O . LEU A 1 100 ? 13.815 -9.783 -8.323 1.00 93.25 100 LEU A O 1
ATOM 791 N N . ALA A 1 101 ? 15.095 -10.222 -10.105 1.00 94.38 101 ALA A N 1
ATOM 792 C CA . ALA A 1 101 ? 15.421 -11.598 -9.726 1.00 94.38 101 ALA A CA 1
ATOM 793 C C . ALA A 1 101 ? 16.363 -11.709 -8.507 1.00 94.38 101 ALA A C 1
ATOM 795 O O . ALA A 1 101 ? 16.553 -12.798 -7.966 1.00 94.38 101 ALA A O 1
ATOM 796 N N . LYS A 1 102 ? 16.978 -10.608 -8.040 1.00 97.25 102 LYS A N 1
ATOM 797 C CA . LYS A 1 102 ? 17.887 -10.653 -6.878 1.00 97.25 102 LYS A CA 1
ATOM 798 C C . LYS A 1 102 ? 17.129 -11.080 -5.609 1.00 97.25 102 LYS A C 1
ATOM 800 O O . LYS A 1 102 ? 16.047 -10.548 -5.360 1.00 97.25 102 LYS A O 1
ATOM 805 N N . PRO A 1 103 ? 17.732 -11.897 -4.716 1.00 97.31 103 PRO A N 1
ATOM 806 C CA . PRO A 1 103 ? 17.057 -12.434 -3.525 1.00 97.31 103 PRO A CA 1
ATOM 807 C C . PRO A 1 103 ? 16.361 -11.389 -2.641 1.00 97.31 103 PRO A C 1
ATOM 809 O O . PRO A 1 103 ? 15.280 -11.625 -2.120 1.00 97.31 103 PRO A O 1
ATOM 812 N N . LYS A 1 104 ? 16.931 -10.181 -2.524 1.00 95.75 104 LYS A N 1
ATOM 813 C CA . LYS A 1 104 ? 16.359 -9.072 -1.733 1.00 95.75 104 LYS A CA 1
ATOM 814 C C . LYS A 1 104 ? 15.017 -8.520 -2.249 1.00 95.75 104 LYS A C 1
ATOM 816 O O . LYS A 1 104 ? 14.453 -7.642 -1.597 1.00 95.75 104 LYS A O 1
ATOM 821 N N . TYR A 1 105 ? 14.586 -8.937 -3.438 1.00 96.69 105 TYR A N 1
ATOM 822 C CA . TYR A 1 105 ? 13.310 -8.580 -4.061 1.00 96.69 105 TYR A CA 1
ATOM 823 C C . TYR A 1 105 ? 12.371 -9.786 -4.211 1.00 96.69 105 TYR A C 1
ATOM 825 O O . TYR A 1 105 ? 11.232 -9.612 -4.632 1.00 96.69 105 TYR A O 1
ATOM 833 N N . GLN A 1 106 ? 12.820 -10.984 -3.818 1.00 96.88 106 GLN A N 1
ATOM 834 C CA . GLN A 1 106 ? 12.025 -12.217 -3.755 1.00 96.88 106 GLN A CA 1
ATOM 835 C C . GLN A 1 106 ? 11.229 -12.289 -2.439 1.00 96.88 106 GLN A C 1
ATOM 837 O O . GLN A 1 106 ? 11.203 -13.303 -1.751 1.00 96.88 106 GLN A O 1
ATOM 842 N N . MET A 1 107 ? 10.678 -11.144 -2.044 1.00 94.62 107 MET A N 1
ATOM 843 C CA . MET A 1 107 ? 9.830 -10.936 -0.874 1.00 94.62 107 MET A CA 1
ATOM 844 C C . MET A 1 107 ? 9.011 -9.658 -1.096 1.00 94.62 107 MET A C 1
ATOM 846 O O . MET A 1 107 ? 9.469 -8.786 -1.853 1.00 94.62 107 MET A O 1
ATOM 850 N N . PRO A 1 108 ? 7.863 -9.486 -0.423 1.00 95.06 108 PRO A N 1
ATOM 851 C CA . PRO A 1 108 ? 7.106 -8.244 -0.502 1.00 95.06 108 PRO A CA 1
ATOM 852 C C . PRO A 1 108 ? 7.960 -7.088 0.020 1.00 95.06 108 PRO A C 1
ATOM 854 O O . PRO A 1 108 ? 8.548 -7.164 1.104 1.00 95.06 108 PRO A O 1
ATOM 857 N N . LYS A 1 109 ? 8.079 -6.016 -0.765 1.00 96.06 109 LYS A N 1
ATOM 858 C CA . LYS A 1 109 ? 8.926 -4.876 -0.411 1.00 96.06 109 LYS A CA 1
ATOM 859 C C . LYS A 1 109 ? 8.359 -3.580 -0.954 1.00 96.06 109 LYS A C 1
ATOM 861 O O . LYS A 1 109 ? 8.322 -3.361 -2.160 1.00 96.06 109 LYS A O 1
ATOM 866 N N . TYR A 1 110 ? 8.032 -2.682 -0.035 1.00 95.94 110 TYR A N 1
ATOM 867 C CA . TYR A 1 110 ? 7.398 -1.410 -0.347 1.00 95.94 110 TYR A CA 1
ATOM 868 C C . TYR A 1 110 ? 8.343 -0.247 -0.070 1.00 95.94 110 TYR A C 1
ATOM 870 O O . TYR A 1 110 ? 9.082 -0.239 0.916 1.00 95.94 110 TYR A O 1
ATOM 878 N N . ALA A 1 111 ? 8.316 0.747 -0.950 1.00 94.69 111 ALA A N 1
ATOM 879 C CA . ALA A 1 111 ? 9.067 1.980 -0.793 1.00 94.69 111 ALA A CA 1
ATOM 880 C C . ALA A 1 111 ? 8.142 3.165 -1.056 1.00 94.69 111 ALA A C 1
ATOM 882 O O . ALA A 1 111 ? 7.467 3.218 -2.080 1.00 94.69 111 ALA A O 1
ATOM 883 N N . VAL A 1 112 ? 8.141 4.133 -0.141 1.00 93.62 112 VAL A N 1
ATOM 884 C CA . VAL A 1 112 ? 7.364 5.368 -0.276 1.00 93.62 112 VAL A CA 1
ATOM 885 C C . VAL A 1 112 ? 8.320 6.544 -0.188 1.00 93.62 112 VAL A C 1
ATOM 887 O O . VAL A 1 112 ? 9.061 6.689 0.785 1.00 93.62 112 VAL A O 1
ATOM 890 N N . LYS A 1 113 ? 8.305 7.404 -1.207 1.00 91.31 113 LYS A N 1
ATOM 891 C CA . LYS A 1 113 ? 9.071 8.650 -1.209 1.00 91.31 113 LYS A CA 1
ATOM 892 C C . LYS A 1 113 ? 8.202 9.773 -0.651 1.00 91.31 113 LYS A C 1
ATOM 894 O O . LYS A 1 113 ? 7.170 10.097 -1.226 1.00 91.31 113 LYS A O 1
ATOM 899 N N . MET A 1 114 ? 8.628 10.376 0.456 1.00 90.88 114 MET A N 1
ATOM 900 C CA . MET A 1 114 ? 7.911 11.470 1.122 1.00 90.88 114 MET A CA 1
ATOM 901 C C . MET A 1 114 ? 8.884 12.588 1.504 1.00 90.88 114 MET A C 1
ATOM 903 O O . MET A 1 114 ? 10.035 12.312 1.848 1.00 90.88 114 MET A O 1
ATOM 907 N N . ALA A 1 115 ? 8.433 13.844 1.455 1.00 90.31 115 ALA A N 1
ATOM 908 C CA . ALA A 1 115 ? 9.246 14.986 1.866 1.00 90.31 115 ALA A CA 1
ATOM 909 C C . ALA A 1 115 ? 9.375 15.077 3.400 1.00 90.31 115 ALA A C 1
ATOM 911 O O . ALA A 1 115 ? 8.544 14.577 4.163 1.00 90.31 115 ALA A O 1
ATOM 912 N N . THR A 1 116 ? 10.434 15.728 3.884 1.00 86.50 116 THR A N 1
ATOM 913 C CA . THR A 1 116 ? 10.597 15.985 5.321 1.00 86.50 116 THR A CA 1
ATOM 914 C C . THR A 1 116 ? 9.453 16.866 5.827 1.00 86.50 116 THR A C 1
ATOM 916 O O . THR A 1 116 ? 9.070 17.828 5.172 1.00 86.50 116 THR A O 1
ATOM 919 N N . GLY A 1 117 ? 8.892 16.529 6.990 1.00 85.81 117 GLY A N 1
ATOM 920 C CA . GLY A 1 117 ? 7.780 17.274 7.590 1.00 85.81 117 GLY A CA 1
ATOM 921 C C . GLY A 1 117 ? 6.380 16.828 7.151 1.00 85.81 117 GLY A C 1
ATOM 922 O O . GLY A 1 117 ? 5.420 17.176 7.823 1.00 85.81 117 GLY A O 1
ATOM 923 N N . THR A 1 118 ? 6.229 15.973 6.130 1.00 87.00 118 THR A N 1
ATOM 924 C CA . THR A 1 118 ? 4.900 15.510 5.663 1.00 87.00 118 THR A CA 1
ATOM 925 C C . THR A 1 118 ? 4.337 14.323 6.458 1.00 87.00 118 THR A C 1
ATOM 927 O O . THR A 1 118 ? 3.363 13.690 6.054 1.00 87.00 118 THR A O 1
ATOM 930 N N . GLY A 1 119 ? 4.958 13.984 7.592 1.00 89.25 119 GLY A N 1
ATOM 931 C CA . GLY A 1 119 ? 4.472 12.951 8.507 1.00 89.25 119 GLY A CA 1
ATOM 932 C C . GLY A 1 119 ? 4.715 11.506 8.059 1.00 89.25 119 GLY A C 1
ATOM 933 O O . GLY A 1 119 ? 3.864 10.656 8.290 1.00 89.25 119 GLY A O 1
ATOM 934 N N . LYS A 1 120 ? 5.890 11.187 7.493 1.00 93.88 120 LYS A N 1
ATOM 935 C CA . LYS A 1 120 ? 6.302 9.790 7.210 1.00 93.88 120 LYS A CA 1
ATOM 936 C C . LYS A 1 120 ? 6.140 8.846 8.415 1.00 93.88 120 LYS A C 1
ATOM 938 O O . LYS A 1 120 ? 5.754 7.692 8.272 1.00 93.88 120 LYS A O 1
ATOM 943 N N . THR A 1 121 ? 6.355 9.374 9.619 1.00 93.94 121 THR A N 1
ATOM 944 C CA . THR A 1 121 ? 6.158 8.665 10.887 1.00 93.94 121 THR A CA 1
ATOM 945 C C . THR A 1 121 ? 4.692 8.287 11.127 1.00 93.94 121 THR A C 1
ATOM 947 O O . THR A 1 121 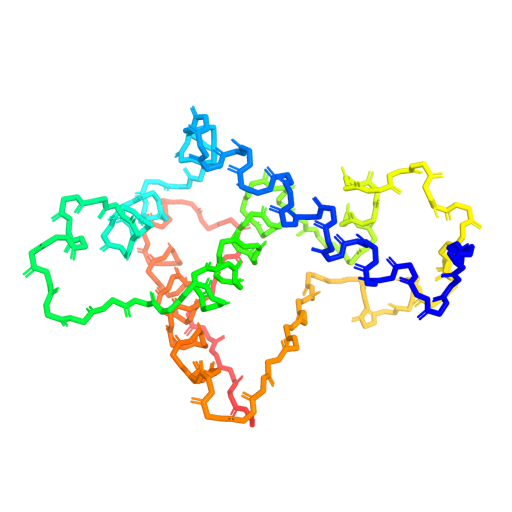? 4.432 7.212 11.648 1.00 93.94 121 THR A O 1
ATOM 950 N N . TRP A 1 122 ? 3.722 9.115 10.724 1.00 94.88 122 TRP A N 1
ATOM 951 C CA . TRP A 1 122 ? 2.294 8.788 10.849 1.00 94.88 122 TRP A CA 1
ATOM 952 C C . TRP A 1 122 ? 1.890 7.628 9.941 1.00 94.88 122 TRP A C 1
ATOM 954 O O . TRP A 1 122 ? 1.182 6.730 10.388 1.00 94.88 122 TRP A O 1
ATOM 964 N N . VAL A 1 123 ? 2.396 7.608 8.703 1.00 96.94 123 VAL A N 1
ATOM 965 C CA . VAL A 1 123 ? 2.195 6.482 7.775 1.00 96.94 123 VAL A CA 1
ATOM 966 C C . VAL A 1 123 ? 2.763 5.196 8.369 1.00 96.94 123 VAL A C 1
ATOM 968 O O . VAL A 1 123 ? 2.072 4.185 8.416 1.00 96.94 123 VAL A O 1
ATOM 971 N N . MET A 1 124 ? 3.990 5.243 8.895 1.00 96.38 124 MET A N 1
ATOM 972 C CA . MET A 1 124 ? 4.620 4.080 9.522 1.00 96.38 124 MET A CA 1
ATOM 973 C C . MET A 1 124 ? 3.809 3.544 10.712 1.00 96.38 124 MET A C 1
ATOM 975 O O . MET A 1 124 ? 3.578 2.341 10.789 1.00 96.38 124 MET A O 1
ATOM 979 N N . HIS A 1 125 ? 3.329 4.415 11.607 1.00 96.75 125 HIS A N 1
ATOM 980 C CA . HIS A 1 125 ? 2.485 3.990 12.730 1.00 96.75 125 HIS A CA 1
ATOM 981 C C . HIS A 1 125 ? 1.177 3.344 12.267 1.00 96.75 125 HIS A C 1
ATOM 983 O O . HIS A 1 125 ? 0.798 2.309 12.808 1.00 96.75 125 HIS A O 1
ATOM 989 N N . ALA A 1 126 ? 0.509 3.915 11.259 1.00 98.00 126 ALA A N 1
ATOM 990 C CA . ALA A 1 126 ? -0.711 3.334 10.706 1.00 98.00 126 ALA A CA 1
ATOM 991 C C . ALA A 1 126 ? -0.457 1.918 10.166 1.00 98.00 126 ALA A C 1
ATOM 993 O O . ALA A 1 126 ? -1.202 0.997 10.488 1.00 98.00 126 ALA A O 1
ATOM 994 N N . LEU A 1 127 ? 0.638 1.715 9.428 1.00 98.12 127 LEU A N 1
ATOM 995 C CA . LEU A 1 127 ? 0.994 0.402 8.887 1.00 98.12 127 LEU A CA 1
ATOM 996 C C . LEU A 1 127 ? 1.342 -0.616 9.981 1.00 98.12 127 LEU A C 1
ATOM 998 O O . LEU A 1 127 ? 0.938 -1.769 9.874 1.00 98.12 127 LEU A O 1
ATOM 1002 N N . ILE A 1 128 ? 2.038 -0.204 11.046 1.00 98.19 128 ILE A N 1
ATOM 1003 C CA . ILE A 1 128 ? 2.324 -1.074 12.200 1.00 98.19 128 ILE A CA 1
ATOM 1004 C C . ILE A 1 128 ? 1.023 -1.486 12.898 1.00 98.19 128 ILE A C 1
ATOM 1006 O O . ILE A 1 128 ? 0.832 -2.664 13.190 1.00 98.19 128 ILE A O 1
ATOM 1010 N N . ILE A 1 129 ? 0.113 -0.535 13.136 1.00 98.25 129 ILE A N 1
ATOM 1011 C CA . ILE A 1 129 ? -1.196 -0.806 13.746 1.00 98.25 129 ILE A CA 1
ATOM 1012 C C . ILE A 1 129 ? -2.003 -1.769 12.871 1.00 98.25 129 ILE A C 1
ATOM 1014 O O . ILE A 1 129 ? -2.536 -2.747 13.384 1.00 98.25 129 ILE A O 1
ATOM 1018 N N . TRP A 1 130 ? -2.054 -1.528 11.560 1.00 98.50 130 TRP A N 1
ATOM 1019 C CA . TRP A 1 130 ? -2.742 -2.393 10.601 1.00 98.50 130 TRP A CA 1
ATOM 1020 C C . TRP A 1 130 ? -2.183 -3.820 10.593 1.00 98.50 130 TRP A C 1
ATOM 1022 O O . TRP A 1 130 ? -2.951 -4.771 10.723 1.00 98.50 130 TRP A O 1
ATOM 1032 N N . GLN A 1 131 ? -0.859 -3.974 10.516 1.00 98.12 131 GLN A N 1
ATOM 1033 C CA . GLN A 1 131 ? -0.189 -5.277 10.556 1.00 98.12 131 GLN A CA 1
ATOM 1034 C C . GLN A 1 131 ? -0.459 -6.015 11.873 1.00 98.12 131 GLN A C 1
ATOM 1036 O O . GLN A 1 131 ? -0.884 -7.168 11.86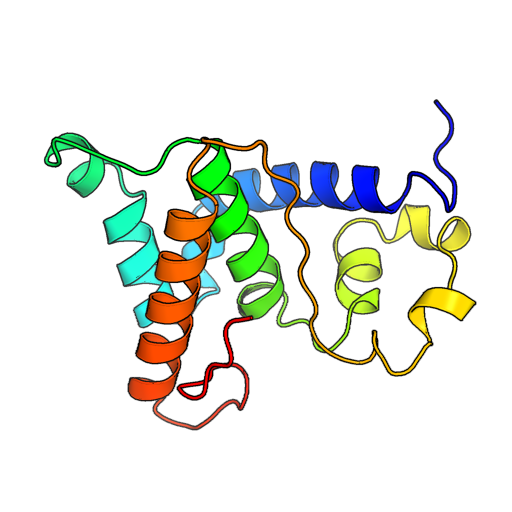6 1.00 98.12 131 GLN A O 1
ATOM 1041 N N . MET A 1 132 ? -0.287 -5.331 13.007 1.00 98.00 132 MET A N 1
ATOM 1042 C CA . MET A 1 132 ? -0.491 -5.915 14.331 1.00 98.00 132 MET A CA 1
ATOM 1043 C C . MET A 1 132 ? -1.947 -6.333 14.556 1.00 98.00 132 MET A C 1
ATOM 1045 O O . MET A 1 132 ? -2.193 -7.398 15.116 1.00 98.00 132 MET A O 1
ATOM 1049 N N . LEU A 1 133 ? -2.913 -5.493 14.173 1.00 97.81 133 LEU A N 1
ATOM 1050 C CA . LEU A 1 133 ? -4.327 -5.787 14.384 1.00 97.81 133 LEU A CA 1
ATOM 1051 C C . LEU A 1 133 ? -4.781 -6.959 13.523 1.00 97.81 133 LEU A C 1
ATOM 1053 O O . LEU A 1 133 ? -5.450 -7.840 14.054 1.00 97.81 133 LEU A O 1
ATOM 1057 N N . ASN A 1 134 ? -4.378 -7.019 12.254 1.00 98.00 134 ASN A N 1
ATOM 1058 C CA . ASN A 1 134 ? -4.692 -8.170 11.415 1.00 98.00 134 ASN A CA 1
ATOM 1059 C C . ASN A 1 134 ? -4.077 -9.453 11.964 1.00 98.00 134 ASN A C 1
ATOM 1061 O O . ASN A 1 134 ? -4.816 -10.382 12.266 1.00 98.00 134 ASN A O 1
ATOM 1065 N N . ALA A 1 135 ? -2.777 -9.456 12.268 1.00 97.00 135 ALA A N 1
ATOM 1066 C CA . ALA A 1 135 ? -2.099 -10.623 12.836 1.00 97.00 135 ALA A CA 1
ATOM 1067 C C . ALA A 1 135 ? -2.676 -11.104 14.185 1.00 97.00 135 ALA A C 1
ATOM 1069 O O . ALA A 1 135 ? -2.292 -12.162 14.673 1.00 97.00 135 ALA A O 1
ATOM 1070 N N . ARG A 1 136 ? -3.519 -10.312 14.863 1.00 95.75 136 ARG A N 1
ATOM 1071 C CA . ARG A 1 136 ? -4.214 -10.707 16.104 1.00 95.75 136 ARG A CA 1
ATOM 1072 C C . ARG A 1 136 ? -5.631 -11.230 15.884 1.00 95.75 136 ARG A C 1
ATOM 1074 O O . ARG A 1 136 ? -6.166 -11.843 16.801 1.00 95.75 136 ARG A O 1
ATOM 1081 N N . HIS A 1 137 ? -6.236 -10.926 14.742 1.00 95.06 137 HIS A N 1
ATOM 1082 C CA . HIS A 1 137 ? -7.634 -11.233 14.434 1.00 95.06 137 HIS A CA 1
ATOM 1083 C C . HIS A 1 137 ? -7.773 -12.176 13.232 1.00 95.06 137 HIS A C 1
ATOM 1085 O O . HIS A 1 137 ? -8.885 -12.406 12.769 1.00 95.06 137 HIS A O 1
ATOM 1091 N N . GLU A 1 138 ? -6.668 -12.711 12.714 1.00 89.81 138 GLU A N 1
ATOM 1092 C CA . GLU A 1 138 ? -6.706 -13.832 11.781 1.00 89.81 138 GLU A CA 1
ATOM 1093 C C . GLU A 1 138 ? -7.171 -15.102 12.498 1.00 89.81 138 GLU A C 1
ATOM 1095 O O . GLU A 1 138 ? -6.550 -15.533 13.470 1.00 89.81 138 GLU A O 1
ATOM 1100 N N . ASP A 1 139 ? -8.239 -15.724 11.992 1.00 86.00 139 ASP A N 1
ATOM 1101 C CA . ASP A 1 139 ? -8.713 -17.023 12.488 1.00 86.00 139 ASP A CA 1
ATOM 1102 C C . ASP A 1 139 ? -7.720 -18.152 12.163 1.00 86.00 139 ASP A C 1
ATOM 1104 O O . ASP A 1 139 ? -7.552 -19.101 12.930 1.00 86.00 139 ASP A O 1
ATOM 1108 N N . VAL A 1 140 ? -7.054 -18.042 11.008 1.00 89.00 140 VAL A N 1
ATOM 1109 C CA . VAL A 1 140 ? -5.999 -18.945 10.539 1.00 89.00 140 VAL A CA 1
ATOM 1110 C C . VAL A 1 140 ? -4.818 -18.091 10.098 1.00 89.00 140 VAL A C 1
ATOM 1112 O O . VAL A 1 140 ? -4.987 -17.205 9.263 1.00 89.00 140 VAL A O 1
ATOM 1115 N N . GLU A 1 141 ? -3.628 -18.367 10.635 1.00 88.81 141 GLU A N 1
ATOM 1116 C CA . GLU A 1 141 ? -2.412 -17.630 10.278 1.00 88.81 141 GLU A CA 1
ATOM 1117 C C . GLU A 1 141 ? -2.143 -17.728 8.768 1.00 88.81 141 GLU A C 1
ATOM 1119 O O . GLU A 1 141 ? -1.795 -18.793 8.253 1.00 88.81 141 GLU A O 1
ATOM 1124 N N . SER A 1 142 ? -2.272 -16.609 8.048 1.00 89.69 142 SER A N 1
ATOM 1125 C CA . SER A 1 142 ? -1.945 -16.557 6.617 1.00 89.69 142 SER A CA 1
ATOM 1126 C C . SER A 1 142 ? -0.446 -16.389 6.354 1.00 89.69 142 SER A C 1
ATOM 1128 O O . SER A 1 142 ? 0.015 -16.583 5.229 1.00 89.69 142 SER A O 1
ATOM 1130 N N . GLY A 1 143 ? 0.311 -15.962 7.370 1.00 91.38 143 GLY A N 1
ATOM 1131 C CA . GLY A 1 143 ? 1.706 -15.540 7.238 1.00 91.38 143 GLY A CA 1
ATOM 1132 C C . GLY A 1 143 ? 1.892 -14.182 6.548 1.00 91.38 143 GLY A C 1
ATOM 1133 O O . GLY A 1 143 ? 3.033 -13.766 6.347 1.00 91.38 143 GLY A O 1
ATOM 1134 N N . ARG A 1 144 ? 0.806 -13.479 6.188 1.00 92.44 144 ARG A N 1
ATOM 1135 C CA . ARG A 1 144 ? 0.873 -12.151 5.556 1.00 92.44 144 ARG A CA 1
ATOM 1136 C C . ARG A 1 144 ? 1.117 -11.042 6.570 1.00 92.44 144 ARG A C 1
ATOM 1138 O O . ARG A 1 144 ? 1.887 -10.126 6.291 1.00 92.44 144 ARG A O 1
ATOM 1145 N N . PHE A 1 145 ? 0.511 -11.145 7.750 1.00 96.69 145 PHE A N 1
ATOM 1146 C CA . PHE A 1 145 ? 0.615 -10.122 8.783 1.00 96.69 145 PHE A CA 1
ATOM 1147 C C . PHE A 1 145 ? 1.620 -10.485 9.879 1.00 96.69 145 PHE A C 1
ATOM 1149 O O . PHE A 1 145 ? 1.941 -11.651 10.104 1.00 96.69 145 PHE A O 1
ATOM 1156 N N . THR A 1 146 ? 2.132 -9.476 10.589 1.00 95.75 146 THR A N 1
ATOM 1157 C CA . THR A 1 146 ? 3.115 -9.675 11.663 1.00 95.75 146 THR A CA 1
ATOM 1158 C C . THR A 1 146 ? 2.825 -8.841 12.907 1.00 95.75 146 THR A C 1
ATOM 1160 O O . THR A 1 146 ? 2.314 -7.726 12.845 1.00 95.75 146 THR A O 1
ATOM 1163 N N . GLN A 1 147 ? 3.230 -9.376 14.059 1.00 95.12 147 GLN A N 1
ATOM 1164 C CA . GLN A 1 147 ? 3.305 -8.658 15.338 1.00 95.12 147 GLN A CA 1
ATOM 1165 C C . GLN A 1 147 ? 4.755 -8.301 15.716 1.00 95.12 147 GLN A C 1
ATOM 1167 O O . GLN A 1 147 ? 5.006 -7.692 16.755 1.00 95.12 147 GLN A O 1
ATOM 1172 N N . LYS A 1 148 ? 5.730 -8.712 14.896 1.00 96.12 148 LYS A N 1
ATOM 1173 C CA . LYS A 1 148 ? 7.166 -8.563 15.147 1.00 96.12 148 LYS A CA 1
ATOM 1174 C C . LYS A 1 148 ? 7.717 -7.492 14.215 1.00 96.12 148 LYS A C 1
ATOM 1176 O O . LYS A 1 148 ? 7.816 -7.712 13.010 1.00 96.12 148 LYS A O 1
ATOM 1181 N N . PHE A 1 149 ? 8.088 -6.349 14.784 1.00 96.81 149 PHE A N 1
ATOM 1182 C CA . PHE A 1 149 ? 8.577 -5.193 14.038 1.00 96.81 149 PHE A CA 1
ATOM 1183 C C . PHE A 1 149 ? 10.010 -4.854 14.442 1.00 96.81 149 PHE A C 1
ATOM 1185 O O . PHE A 1 149 ? 10.348 -4.857 15.624 1.00 96.81 149 PHE A O 1
ATOM 1192 N N . LEU A 1 150 ? 10.829 -4.508 13.451 1.00 96.50 150 LEU A N 1
ATOM 1193 C CA . LEU A 1 150 ? 12.118 -3.852 13.635 1.00 96.50 150 LEU A CA 1
ATOM 1194 C C . LEU A 1 150 ? 12.034 -2.481 12.962 1.00 96.50 150 LEU A C 1
ATOM 1196 O O . LEU A 1 150 ? 11.768 -2.400 11.764 1.00 96.50 150 LEU A O 1
ATOM 1200 N N . VAL A 1 151 ? 12.251 -1.419 13.734 1.00 93.00 151 VAL A N 1
ATOM 1201 C CA . VAL A 1 151 ? 12.285 -0.036 13.244 1.00 93.00 151 VAL A CA 1
ATOM 1202 C C . VAL A 1 151 ? 13.715 0.470 13.402 1.00 93.00 151 VAL A C 1
ATOM 1204 O O . VAL A 1 151 ? 14.280 0.350 14.490 1.00 93.00 151 VAL A O 1
ATOM 1207 N N . VAL A 1 152 ? 14.294 0.984 12.315 1.00 90.62 152 VAL A N 1
ATOM 1208 C CA . VAL A 1 152 ? 15.681 1.478 12.236 1.00 90.62 152 VAL A CA 1
ATOM 1209 C C . VAL A 1 152 ? 15.682 2.942 11.826 1.00 90.62 152 VAL A C 1
ATOM 1211 O O . VAL A 1 152 ? 14.870 3.293 10.939 1.00 90.62 152 VAL A O 1
#

Sequence (152 aa):
MAINSSNISLELAHRLTDVVNAAWKSGEMLEKVTPTTASLLNYWFGEGFCNERARNFHEGQRQAILNIIYLHEVMGENCVMDAYQGIIPELMDRADLAQLAKPKYQMPKYAVKMATGTGKTWVMHALIIWQMLNARHEDVESGRFTQKFLVV

Organism: NCBI:txid408170

Foldseek 3Di:
DDDAAVCVVVVLLVLLLVVLVVCVVVVVLLVQADPLVNVLLCCQPNPVNVVVDPDHQDPLLNSLLSSLCCVCGNQVDAFPVSSCCVRPVVCVVRHPVVVCPDPVRSGDDDDDDDDPPSPPVVSVVSVLCSLLRCCVPDPDCPVSGDNDDDDD